Protein AF-A0A519MRE1-F1 (afdb_monomer_lite)

pLDDT: mean 73.68, std 17.97, range [47.97, 95.38]

Radius of gyration: 19.77 Å; chains: 1; bounding box: 32×22×56 Å

Sequence (40 aa):
MDVQEIIVYVLLAAAVVFLLRKYLFKKKKKGSCDTDCGCH

Secondary structure (DSSP, 8-state):
--HHHHHHHHHHHHHHHHHHHHHTTTS-------S-----

Structure (mmCIF, N/CA/C/O backbone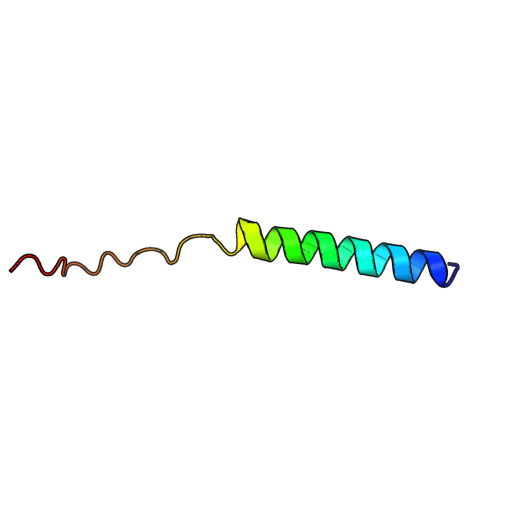):
data_AF-A0A519MRE1-F1
#
_entry.id   AF-A0A519MRE1-F1
#
loop_
_atom_site.group_PDB
_atom_site.id
_atom_site.type_symbol
_atom_site.label_atom_id
_atom_site.label_alt_id
_atom_site.label_comp_id
_atom_site.label_asym_id
_atom_site.label_entity_id
_atom_site.label_seq_id
_atom_site.pdbx_PDB_ins_code
_atom_site.Cartn_x
_atom_site.Cartn_y
_atom_site.Cartn_z
_atom_site.occupancy
_atom_site.B_iso_or_equiv
_atom_site.auth_seq_id
_atom_site.auth_comp_id
_atom_site.auth_asym_id
_atom_site.auth_atom_id
_atom_site.pdbx_PDB_model_num
ATOM 1 N N . MET A 1 1 ? 7.894 -9.355 -17.485 1.00 60.47 1 MET A N 1
ATOM 2 C CA . MET A 1 1 ? 7.356 -8.461 -16.442 1.00 60.47 1 MET A CA 1
ATOM 3 C C . MET A 1 1 ? 8.288 -7.281 -16.384 1.00 60.47 1 MET A C 1
ATOM 5 O O . MET A 1 1 ? 9.369 -7.374 -15.815 1.00 60.47 1 MET A O 1
ATOM 9 N N . ASP A 1 2 ? 7.926 -6.233 -17.099 1.00 78.94 2 ASP A N 1
ATOM 10 C CA . ASP A 1 2 ? 8.728 -5.031 -17.217 1.00 78.94 2 ASP A CA 1
ATOM 11 C C . ASP A 1 2 ? 8.749 -4.308 -15.865 1.00 78.94 2 ASP A C 1
ATOM 13 O O . ASP A 1 2 ? 7.739 -4.218 -15.171 1.00 78.94 2 ASP A O 1
ATOM 17 N N . VAL A 1 3 ? 9.917 -3.820 -15.452 1.00 80.06 3 VAL A N 1
ATOM 18 C CA . VAL A 1 3 ? 10.147 -3.208 -14.128 1.00 80.06 3 VAL A CA 1
ATOM 19 C C . VAL A 1 3 ? 9.177 -2.057 -13.797 1.00 80.06 3 VAL A C 1
ATOM 21 O O . VAL A 1 3 ? 8.876 -1.820 -12.630 1.00 80.06 3 VAL A O 1
ATOM 24 N N . GLN A 1 4 ? 8.634 -1.378 -14.810 1.00 75.75 4 GLN A N 1
ATOM 25 C CA . GLN A 1 4 ? 7.637 -0.314 -14.646 1.00 75.75 4 GLN A CA 1
ATOM 26 C C . GLN A 1 4 ? 6.280 -0.845 -14.161 1.00 75.75 4 GLN A C 1
ATOM 28 O O . GLN A 1 4 ? 5.690 -0.256 -13.259 1.00 75.75 4 GLN A O 1
ATOM 33 N N . GLU A 1 5 ? 5.827 -1.990 -14.678 1.00 87.94 5 GLU A N 1
ATOM 34 C CA . GLU A 1 5 ? 4.577 -2.630 -14.246 1.00 87.94 5 GLU A CA 1
ATOM 35 C C . GLU A 1 5 ? 4.648 -3.005 -12.763 1.00 87.94 5 GLU A C 1
ATOM 37 O O . GLU A 1 5 ? 3.716 -2.758 -12.002 1.00 87.94 5 GLU A O 1
ATOM 42 N N . ILE A 1 6 ? 5.797 -3.520 -12.314 1.00 91.38 6 ILE A N 1
ATOM 43 C CA . ILE A 1 6 ? 6.027 -3.873 -10.906 1.00 91.38 6 ILE A CA 1
ATOM 44 C C . ILE A 1 6 ? 5.859 -2.641 -10.007 1.00 91.38 6 ILE A C 1
ATOM 46 O O . ILE A 1 6 ? 5.191 -2.716 -8.977 1.00 91.38 6 ILE A O 1
ATOM 50 N N . ILE A 1 7 ? 6.416 -1.495 -10.406 1.00 92.69 7 ILE A N 1
ATOM 51 C CA . ILE A 1 7 ? 6.300 -0.237 -9.657 1.00 92.69 7 ILE A CA 1
ATOM 52 C C . ILE A 1 7 ? 4.840 0.228 -9.598 1.00 92.69 7 ILE A C 1
ATOM 54 O O . ILE A 1 7 ? 4.366 0.611 -8.526 1.00 92.69 7 ILE A O 1
ATOM 58 N N . VAL A 1 8 ? 4.111 0.144 -10.715 1.00 94.56 8 VAL A N 1
ATOM 59 C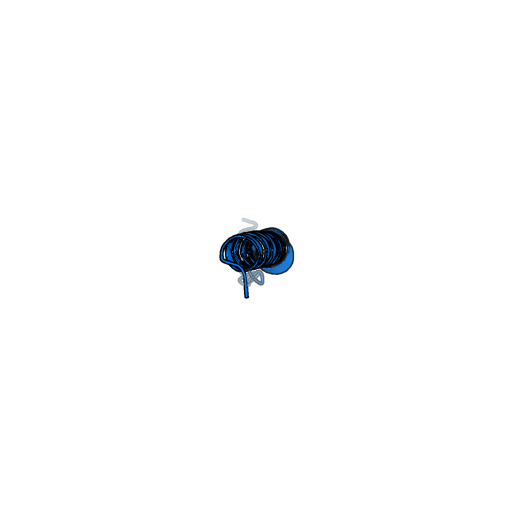 CA . VAL A 1 8 ? 2.687 0.502 -10.789 1.00 94.56 8 VAL A CA 1
ATOM 60 C C . VAL A 1 8 ? 1.853 -0.385 -9.865 1.00 94.56 8 VAL A C 1
ATOM 62 O O . VAL A 1 8 ? 1.080 0.137 -9.061 1.00 94.56 8 VAL A O 1
ATOM 65 N N . TYR A 1 9 ? 2.047 -1.705 -9.896 1.00 94.00 9 TYR A N 1
ATOM 66 C CA . TYR A 1 9 ? 1.327 -2.629 -9.019 1.00 94.00 9 TYR A CA 1
ATOM 6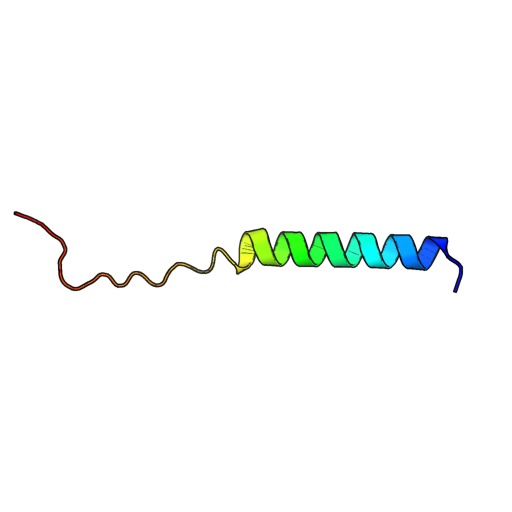7 C C . TYR A 1 9 ? 1.662 -2.422 -7.537 1.00 94.00 9 TYR A C 1
ATOM 69 O O . TYR A 1 9 ? 0.761 -2.492 -6.702 1.00 94.00 9 TYR A O 1
ATOM 77 N N . VAL A 1 10 ? 2.917 -2.113 -7.194 1.00 95.25 10 VAL A N 1
ATOM 78 C CA . VAL A 1 10 ? 3.325 -1.808 -5.811 1.00 95.25 10 VAL A CA 1
ATOM 79 C C . VAL A 1 10 ? 2.682 -0.511 -5.314 1.00 95.25 10 VAL A C 1
ATOM 81 O O . VAL A 1 10 ? 2.143 -0.487 -4.208 1.00 95.25 10 VAL A O 1
ATOM 84 N N . LEU A 1 11 ? 2.680 0.552 -6.124 1.00 95.25 11 LEU A N 1
ATOM 85 C CA . LEU A 1 11 ? 2.019 1.822 -5.799 1.00 95.25 11 LEU A CA 1
ATOM 86 C C . LEU A 1 11 ? 0.505 1.658 -5.649 1.00 95.25 11 LEU A C 1
ATOM 88 O O . LEU A 1 11 ? -0.080 2.179 -4.699 1.00 95.25 11 LEU A O 1
ATOM 92 N N . LEU A 1 12 ? -0.121 0.900 -6.549 1.00 95.38 12 LEU A N 1
ATOM 93 C CA . LEU A 1 12 ? -1.552 0.611 -6.512 1.00 95.38 12 LEU A CA 1
ATOM 94 C C . LEU A 1 12 ? -1.900 -0.189 -5.250 1.00 95.38 12 LEU A C 1
ATOM 96 O O . LEU A 1 12 ? -2.794 0.204 -4.498 1.00 95.38 12 LEU A O 1
ATOM 100 N N . ALA A 1 13 ? -1.149 -1.252 -4.954 1.00 95.25 13 ALA A N 1
ATOM 101 C CA . ALA A 1 13 ? -1.325 -2.041 -3.739 1.00 95.25 13 ALA A CA 1
ATOM 102 C C . ALA A 1 13 ? -1.126 -1.190 -2.474 1.00 95.25 13 ALA A C 1
ATOM 104 O O . ALA A 1 13 ? -1.943 -1.262 -1.555 1.00 95.25 13 ALA A O 1
ATOM 105 N N . ALA A 1 14 ? -0.100 -0.333 -2.435 1.00 95.31 14 ALA A N 1
ATOM 106 C CA . ALA A 1 14 ? 0.146 0.577 -1.319 1.00 95.31 14 ALA A CA 1
ATOM 107 C C . ALA A 1 14 ? -1.001 1.581 -1.125 1.00 95.31 14 ALA A C 1
ATOM 109 O O . ALA A 1 14 ? -1.428 1.799 0.009 1.00 95.31 14 ALA A O 1
ATOM 110 N N . ALA A 1 15 ? -1.546 2.148 -2.205 1.00 94.50 15 ALA A N 1
ATOM 111 C CA . ALA A 1 15 ? -2.682 3.066 -2.154 1.00 94.50 15 ALA A CA 1
ATOM 112 C C . ALA A 1 15 ? -3.952 2.373 -1.639 1.00 94.50 15 ALA A C 1
ATOM 114 O O . ALA A 1 15 ? -4.624 2.897 -0.749 1.00 9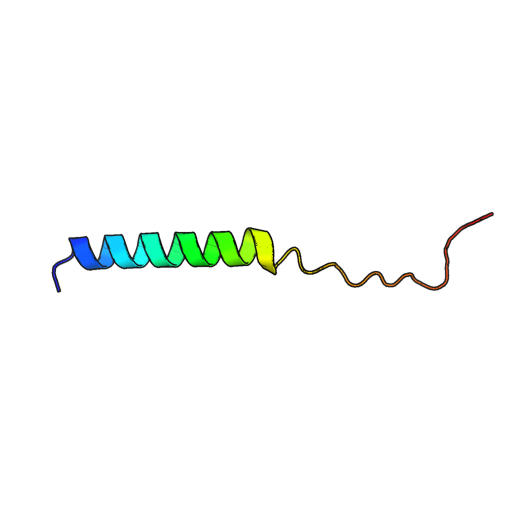4.50 15 ALA A O 1
ATOM 115 N N . VAL A 1 16 ? -4.253 1.170 -2.134 1.00 94.94 16 VAL A N 1
ATOM 116 C CA . VAL A 1 16 ? -5.397 0.372 -1.669 1.00 94.94 16 VAL A CA 1
ATOM 117 C C . VAL A 1 16 ? -5.236 0.014 -0.193 1.00 94.94 16 VAL A C 1
ATOM 119 O O . VAL A 1 16 ? -6.149 0.255 0.594 1.00 94.94 16 VAL A O 1
ATOM 122 N N . VAL A 1 17 ? -4.065 -0.472 0.228 1.00 92.69 17 VAL A N 1
ATOM 123 C CA . VAL A 1 17 ? -3.779 -0.776 1.640 1.00 92.69 17 VAL A CA 1
ATOM 124 C C . VAL A 1 17 ? -3.872 0.479 2.509 1.00 92.69 17 VAL A C 1
ATOM 126 O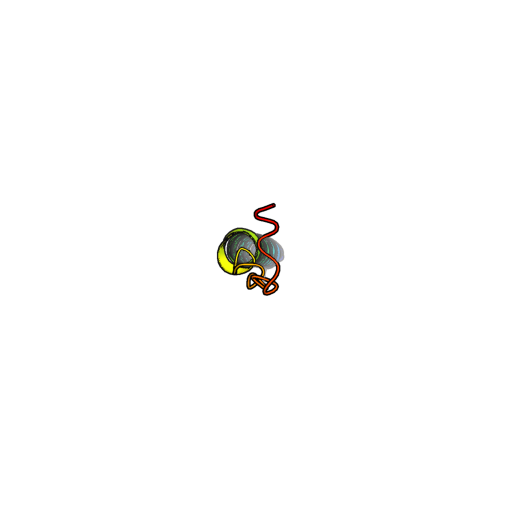 O . VAL A 1 17 ? -4.459 0.424 3.588 1.00 92.69 17 VAL A O 1
ATOM 129 N N . PHE A 1 18 ? -3.354 1.622 2.053 1.00 90.38 18 PHE A N 1
ATOM 130 C CA . PHE A 1 18 ? -3.449 2.897 2.765 1.00 90.38 18 PHE A CA 1
ATOM 131 C C . PHE A 1 18 ? -4.905 3.338 2.948 1.00 90.38 18 PHE A C 1
ATOM 133 O O . PHE A 1 18 ? -5.289 3.735 4.048 1.00 90.38 18 PHE A O 1
ATOM 140 N N . LEU A 1 19 ? -5.738 3.217 1.912 1.00 88.88 19 LEU A N 1
ATOM 141 C CA . LEU A 1 19 ? -7.166 3.529 1.980 1.00 88.88 19 LEU A CA 1
ATOM 142 C C . LEU A 1 19 ? -7.911 2.564 2.909 1.00 88.88 19 LEU A C 1
ATOM 144 O O . LEU A 1 19 ? -8.652 3.013 3.784 1.00 88.88 19 LEU A O 1
ATOM 148 N N . LEU A 1 20 ? -7.664 1.256 2.807 1.00 87.50 20 LEU A N 1
ATOM 149 C CA . LEU A 1 20 ? -8.233 0.265 3.722 1.00 87.50 20 LEU A CA 1
ATOM 150 C C . LEU A 1 20 ? -7.801 0.548 5.170 1.00 87.50 20 LEU A C 1
ATOM 152 O O . LEU A 1 20 ? -8.630 0.532 6.075 1.00 87.50 20 LEU A O 1
ATOM 156 N N . ARG A 1 21 ? -6.538 0.906 5.419 1.00 82.12 21 ARG A N 1
ATOM 157 C CA . ARG A 1 21 ? -6.054 1.270 6.760 1.00 82.12 21 ARG A CA 1
ATOM 158 C C . ARG A 1 21 ? -6.632 2.607 7.244 1.00 82.12 21 ARG A C 1
ATOM 160 O O . ARG A 1 21 ? -6.923 2.773 8.421 1.00 82.12 21 ARG A O 1
ATOM 167 N N . LYS A 1 22 ? -6.863 3.574 6.361 1.00 78.00 22 LYS A N 1
ATOM 168 C CA . LYS A 1 22 ? -7.461 4.862 6.736 1.00 78.00 22 LYS A CA 1
ATOM 169 C C . LYS A 1 22 ? -8.947 4.735 7.067 1.00 78.00 22 LYS A C 1
ATOM 171 O O . LYS A 1 22 ? -9.399 5.349 8.029 1.00 78.00 22 LYS A O 1
ATOM 176 N N . TYR A 1 23 ? -9.695 3.946 6.298 1.00 77.06 23 TYR A N 1
ATOM 177 C CA . TYR A 1 23 ? -11.154 3.870 6.400 1.00 77.06 23 TYR A CA 1
ATOM 178 C C . TYR A 1 23 ? -11.657 2.647 7.182 1.00 77.06 23 TYR A C 1
ATOM 180 O O . TYR A 1 23 ? -12.574 2.787 7.986 1.00 77.06 23 TYR A O 1
ATOM 188 N N . LEU A 1 24 ? -11.042 1.467 7.040 1.00 67.00 24 LEU A N 1
ATOM 189 C CA . LEU A 1 24 ? -11.433 0.256 7.782 1.00 67.00 24 LEU A CA 1
ATOM 190 C C . LEU A 1 24 ? -10.722 0.116 9.132 1.00 67.00 24 LEU A C 1
ATOM 192 O O . LEU A 1 24 ? -11.280 -0.488 10.041 1.00 67.00 24 LEU A O 1
ATOM 196 N N . PHE A 1 25 ? -9.533 0.694 9.319 1.00 59.03 25 PHE A N 1
ATOM 197 C CA . PHE A 1 25 ? -8.864 0.734 10.636 1.00 59.03 25 PHE A CA 1
ATOM 198 C C . PHE A 1 25 ? -9.408 1.856 11.538 1.00 59.03 25 PHE A C 1
ATOM 200 O O . PHE A 1 25 ? -9.143 1.879 12.735 1.00 59.03 25 PHE A O 1
ATOM 207 N N . LYS A 1 26 ? -10.277 2.725 10.995 1.00 57.41 26 LYS A N 1
ATOM 208 C CA . LYS A 1 26 ? -11.268 3.497 11.765 1.00 57.41 26 LYS A CA 1
ATOM 209 C C . LYS A 1 26 ? -12.454 2.623 12.200 1.00 57.41 26 LYS A C 1
ATOM 211 O O . LYS A 1 26 ? -13.480 3.159 12.622 1.00 57.41 26 LYS A O 1
ATOM 216 N N . LYS A 1 27 ? -12.346 1.285 12.152 1.00 53.84 27 LYS A N 1
ATOM 217 C CA . LYS A 1 27 ? -13.148 0.426 13.023 1.00 53.84 27 LYS A CA 1
ATOM 218 C C . LYS A 1 27 ? -12.820 0.840 14.441 1.00 53.84 27 LYS A C 1
ATOM 220 O O . LYS A 1 27 ? -11.775 0.494 14.979 1.00 53.84 27 LYS A O 1
ATOM 225 N N . LYS A 1 28 ? -13.719 1.690 14.938 1.00 56.88 28 LYS A N 1
ATOM 226 C CA . LYS A 1 28 ? -14.072 1.950 16.318 1.00 56.88 28 LYS A CA 1
ATOM 227 C C . LYS A 1 28 ? -13.114 1.195 17.229 1.00 56.88 28 LYS A C 1
ATOM 229 O O . LYS A 1 28 ? -13.200 -0.033 17.299 1.00 56.88 28 LYS A O 1
ATOM 234 N N . LYS A 1 29 ? -12.287 1.923 17.997 1.00 50.09 29 LYS A N 1
ATOM 235 C CA . LYS A 1 29 ? -12.100 1.479 19.379 1.00 50.09 29 LYS A CA 1
ATOM 236 C C . LYS A 1 29 ? -13.516 1.125 19.804 1.00 50.09 29 LYS A C 1
ATOM 238 O O . LYS A 1 29 ? -14.371 2.013 19.806 1.00 50.09 29 LYS A O 1
ATOM 243 N N . LYS A 1 30 ? -13.807 -0.174 19.956 1.00 48.72 30 LYS A N 1
ATOM 244 C CA . LYS A 1 30 ? -14.972 -0.594 20.713 1.00 48.72 30 LYS A CA 1
ATOM 245 C C . LYS A 1 30 ? -14.832 0.278 21.937 1.00 48.72 30 LYS A C 1
ATOM 247 O O . LYS A 1 30 ? -13.824 0.173 22.638 1.00 48.72 30 LYS A O 1
ATOM 252 N N . GLY A 1 31 ? -15.743 1.231 22.088 1.00 47.97 31 GLY A N 1
ATOM 253 C CA . GLY A 1 31 ? -15.981 1.730 23.407 1.00 47.97 31 GLY A CA 1
ATOM 254 C C . GLY A 1 31 ? -16.232 0.454 24.191 1.00 47.97 31 GLY A C 1
ATOM 255 O O . GLY A 1 31 ? -17.282 -0.160 24.053 1.00 47.97 31 GLY A O 1
ATOM 256 N N . SER A 1 32 ? -15.254 0.058 24.996 1.00 48.41 32 SER A N 1
ATOM 257 C CA . SER A 1 32 ? -15.569 0.115 26.402 1.00 48.41 32 SER A CA 1
ATOM 258 C C . SER A 1 32 ? -16.150 1.523 26.589 1.00 48.41 32 SER A C 1
ATOM 260 O O . SER A 1 32 ? -15.425 2.488 26.797 1.00 48.41 32 SER A O 1
ATOM 262 N N . CYS A 1 33 ? -17.472 1.657 26.415 1.00 52.44 33 CYS A N 1
ATOM 263 C CA . CYS A 1 33 ? -18.222 2.180 27.537 1.00 52.44 33 CYS A CA 1
ATOM 264 C C . CYS A 1 33 ? -17.815 1.246 28.669 1.00 52.44 33 CYS A C 1
ATOM 266 O O . CYS A 1 33 ? -18.408 0.189 28.865 1.00 52.44 33 CYS A O 1
ATOM 268 N N . ASP A 1 34 ? -16.672 1.584 29.266 1.00 52.91 34 ASP A N 1
ATOM 269 C CA . ASP A 1 34 ? -16.414 1.262 30.636 1.00 52.91 34 ASP A CA 1
ATOM 270 C C . ASP A 1 34 ? -17.674 1.737 31.343 1.00 52.91 34 ASP A C 1
ATOM 272 O O . ASP A 1 34 ? -18.197 2.815 31.028 1.00 52.91 34 ASP A O 1
ATOM 276 N N . THR A 1 35 ? -18.244 0.881 32.172 1.00 56.56 35 THR A N 1
ATOM 277 C CA . THR A 1 35 ? -19.469 1.139 32.929 1.00 56.56 35 THR A CA 1
ATOM 278 C C . THR A 1 35 ? -19.208 2.197 34.018 1.00 56.56 35 THR A C 1
ATOM 280 O O . THR A 1 35 ? -19.641 2.051 35.150 1.00 56.56 35 THR A O 1
ATOM 283 N N . ASP A 1 36 ? -18.478 3.250 33.662 1.00 58.69 36 ASP A N 1
ATOM 284 C CA . ASP A 1 36 ? -18.079 4.409 34.437 1.00 58.69 36 ASP A CA 1
ATOM 285 C C . ASP A 1 36 ? -18.185 5.634 33.507 1.00 58.69 36 ASP A C 1
ATOM 287 O O . ASP A 1 36 ? -17.233 6.333 33.155 1.00 58.69 36 ASP A O 1
ATOM 291 N N . CYS A 1 37 ? -19.402 5.873 33.010 1.00 58.03 37 CYS A N 1
ATOM 292 C CA . CYS A 1 37 ? -19.784 7.224 32.628 1.00 58.03 37 CYS A CA 1
ATOM 293 C C . CYS A 1 37 ? -19.762 8.041 33.922 1.00 58.03 37 CYS A C 1
ATOM 295 O O . CYS A 1 37 ? -20.745 8.018 34.660 1.00 58.03 37 CYS A O 1
ATOM 297 N N . GLY A 1 38 ? -18.635 8.714 34.184 1.00 56.78 38 GLY A N 1
ATOM 298 C CA . GLY A 1 38 ? -18.398 9.666 35.275 1.00 56.78 38 GLY A CA 1
ATOM 299 C C . GLY A 1 38 ? -19.329 10.880 35.235 1.00 56.78 38 GLY A C 1
ATOM 300 O O . GLY A 1 38 ? -18.895 12.021 35.108 1.00 56.78 38 GLY A O 1
ATOM 301 N N . CYS A 1 39 ? -20.631 10.624 35.318 1.00 54.44 39 CYS A N 1
ATOM 302 C CA . CYS A 1 39 ? -21.646 11.568 35.735 1.00 54.44 39 CYS A CA 1
ATOM 303 C C . CYS A 1 39 ? -21.696 11.568 37.269 1.00 54.44 39 CYS A C 1
ATOM 305 O O . CYS A 1 39 ? -22.607 10.987 37.854 1.00 54.44 39 CYS A O 1
ATOM 3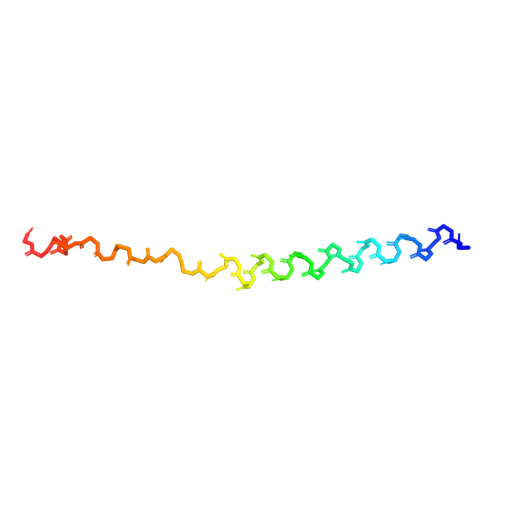07 N N . HIS A 1 40 ? -20.702 12.207 37.891 1.00 49.59 40 HIS A N 1
ATOM 308 C CA . HIS A 1 40 ? -20.843 13.025 39.100 1.00 49.59 40 HIS A CA 1
ATOM 309 C C . HIS A 1 40 ? -19.614 13.928 39.243 1.00 49.59 40 HIS A C 1
ATOM 311 O O . HIS A 1 40 ? -18.491 13.413 39.052 1.00 49.59 40 HIS A O 1
#

Foldseek 3Di:
DDPVVVVVVVVVVVVVVVVCCVPVVVPDPPDPPVVCPPPD